Protein AF-W1XT05-F1 (afdb_monomer)

Structure (mmCIF, N/CA/C/O backbone):
data_AF-W1XT05-F1
#
_entry.id   AF-W1XT05-F1
#
loop_
_atom_site.group_PDB
_atom_site.id
_atom_site.type_symbol
_atom_site.label_atom_id
_atom_site.label_alt_id
_atom_site.label_comp_id
_atom_site.label_asym_id
_atom_site.label_entity_id
_atom_site.label_seq_id
_atom_site.pdbx_PDB_ins_code
_atom_site.Cartn_x
_atom_site.Cartn_y
_atom_site.Cartn_z
_atom_site.occupancy
_atom_site.B_iso_or_equiv
_atom_site.auth_seq_id
_atom_site.auth_comp_id
_atom_site.auth_asym_id
_atom_site.auth_atom_id
_atom_site.pdbx_PDB_model_num
ATOM 1 N N . LEU A 1 1 ? 2.202 -10.365 -9.714 1.00 90.12 1 LEU A N 1
ATOM 2 C CA . LEU A 1 1 ? 2.970 -10.958 -8.602 1.00 90.12 1 LEU A CA 1
ATOM 3 C C . LEU A 1 1 ? 4.446 -10.748 -8.902 1.00 90.12 1 LEU A C 1
ATOM 5 O O . LEU A 1 1 ? 4.846 -11.028 -10.026 1.00 90.12 1 LEU A O 1
ATOM 9 N N . ILE A 1 2 ? 5.204 -10.169 -7.971 1.00 91.31 2 ILE A N 1
ATOM 10 C CA . ILE A 1 2 ? 6.643 -9.915 -8.132 1.00 91.31 2 ILE A CA 1
ATOM 11 C C . ILE A 1 2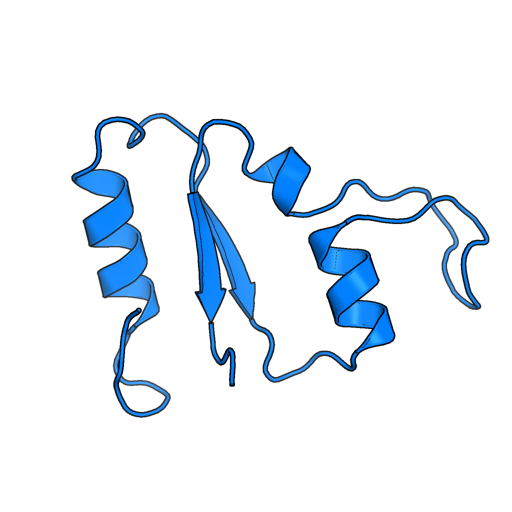 ? 7.360 -10.880 -7.193 1.00 91.31 2 ILE A C 1
ATOM 13 O O . ILE A 1 2 ? 7.191 -10.785 -5.981 1.00 91.31 2 ILE A O 1
ATOM 17 N N . HIS A 1 3 ? 8.125 -11.814 -7.751 1.00 91.44 3 HIS A N 1
ATOM 18 C CA . HIS A 1 3 ? 8.929 -12.756 -6.976 1.00 91.44 3 HIS A CA 1
ATOM 19 C C . HIS A 1 3 ? 10.383 -12.297 -6.918 1.00 91.44 3 HIS A C 1
ATOM 21 O O . HIS A 1 3 ? 10.901 -11.735 -7.881 1.00 91.44 3 HIS A O 1
ATOM 27 N N . GLY A 1 4 ? 11.031 -12.567 -5.791 1.00 90.25 4 GLY A N 1
ATOM 28 C CA . GLY A 1 4 ? 12.439 -12.276 -5.564 1.00 90.25 4 GLY A CA 1
ATOM 29 C C . GLY A 1 4 ? 12.739 -12.151 -4.078 1.00 90.25 4 GLY A C 1
ATOM 30 O O . GLY A 1 4 ? 11.842 -11.858 -3.278 1.00 90.25 4 GLY A O 1
ATOM 31 N N . ASP A 1 5 ? 14.004 -12.349 -3.724 1.00 88.75 5 ASP A N 1
ATOM 32 C CA . ASP A 1 5 ? 14.463 -12.306 -2.338 1.00 88.75 5 ASP A CA 1
ATOM 33 C C . ASP A 1 5 ? 14.202 -10.937 -1.691 1.00 88.75 5 ASP A C 1
ATOM 35 O O . ASP A 1 5 ? 13.999 -9.912 -2.365 1.00 88.75 5 ASP A O 1
ATOM 39 N N . SER A 1 6 ? 14.170 -10.904 -0.359 1.00 83.62 6 SER A N 1
ATOM 40 C CA . SER A 1 6 ? 14.049 -9.641 0.369 1.00 83.62 6 SER A CA 1
ATOM 41 C C . SER A 1 6 ? 15.259 -8.745 0.079 1.00 83.62 6 SER A C 1
ATOM 43 O O . SER A 1 6 ? 16.384 -9.220 -0.065 1.00 83.62 6 SER A O 1
ATOM 45 N N . GLY A 1 7 ? 15.024 -7.443 -0.086 1.00 83.44 7 GLY A N 1
ATOM 46 C CA . GLY A 1 7 ? 16.079 -6.482 -0.429 1.00 83.44 7 GLY A CA 1
ATOM 47 C C . GLY A 1 7 ? 16.487 -6.422 -1.909 1.00 83.44 7 GLY A C 1
ATOM 48 O O . GLY A 1 7 ? 17.367 -5.642 -2.255 1.00 83.44 7 GLY A O 1
ATOM 49 N N . THR A 1 8 ? 15.831 -7.158 -2.814 1.00 90.44 8 THR A N 1
ATOM 50 C CA . THR A 1 8 ? 16.120 -7.104 -4.269 1.00 90.44 8 THR A CA 1
ATOM 51 C C . THR A 1 8 ? 15.489 -5.908 -4.999 1.00 90.44 8 THR A C 1
ATOM 53 O O . THR A 1 8 ? 15.591 -5.795 -6.218 1.00 90.44 8 THR A O 1
ATOM 56 N N . GLY A 1 9 ? 14.839 -4.990 -4.273 1.00 89.94 9 GLY A N 1
ATOM 57 C CA . GLY A 1 9 ? 14.247 -3.781 -4.854 1.00 89.94 9 GLY A CA 1
ATOM 58 C C . GLY A 1 9 ? 12.902 -4.007 -5.552 1.00 89.94 9 GLY A C 1
ATOM 59 O O . GLY A 1 9 ? 12.585 -3.302 -6.508 1.00 89.94 9 GLY A O 1
ATOM 60 N N . LYS A 1 10 ? 12.082 -4.953 -5.069 1.00 93.38 10 LYS A N 1
ATOM 61 C CA . LYS A 1 10 ? 10.726 -5.231 -5.593 1.00 93.38 10 LYS A CA 1
ATOM 62 C C . LYS A 1 10 ? 9.841 -3.976 -5.674 1.00 93.38 10 LYS A C 1
ATOM 64 O O . LYS A 1 10 ? 9.064 -3.833 -6.616 1.00 93.38 10 LYS A O 1
ATOM 69 N N . GLU A 1 11 ? 10.021 -3.029 -4.753 1.00 91.81 11 GLU A N 1
ATOM 70 C CA . GLU A 1 11 ? 9.325 -1.738 -4.775 1.00 91.81 11 GLU A CA 1
ATOM 71 C C . GLU A 1 11 ? 9.641 -0.911 -6.037 1.00 91.81 11 GLU A C 1
ATOM 73 O O . GLU A 1 11 ? 8.747 -0.282 -6.604 1.00 91.81 11 GLU A O 1
ATOM 78 N N . LEU A 1 12 ? 10.884 -0.945 -6.535 1.00 94.31 12 LEU A N 1
ATOM 79 C CA . LEU A 1 12 ? 11.266 -0.240 -7.767 1.00 94.31 12 LEU A CA 1
ATOM 80 C C . LEU A 1 12 ? 10.525 -0.810 -8.977 1.00 94.31 12 LEU A C 1
ATOM 82 O O . LEU A 1 12 ? 10.056 -0.060 -9.831 1.00 94.31 12 LEU A O 1
ATOM 86 N N . VAL A 1 13 ? 10.367 -2.135 -9.018 1.00 95.44 13 VAL A N 1
ATOM 87 C CA . VAL A 1 13 ? 9.598 -2.818 -10.062 1.00 95.44 13 VAL A CA 1
ATOM 88 C C . VAL A 1 13 ? 8.120 -2.435 -9.974 1.00 95.44 13 VAL A C 1
ATOM 90 O O . VAL A 1 13 ? 7.520 -2.092 -10.990 1.00 95.44 13 VAL A O 1
ATOM 93 N N . ALA A 1 14 ? 7.534 -2.415 -8.773 1.00 96.00 14 ALA A N 1
ATOM 94 C CA . ALA A 1 14 ? 6.149 -1.985 -8.575 1.00 96.00 14 ALA A CA 1
ATOM 95 C C . ALA A 1 14 ? 5.918 -0.532 -9.033 1.00 96.00 14 ALA A C 1
ATOM 97 O O . ALA A 1 14 ? 4.945 -0.250 -9.736 1.00 96.00 14 ALA A O 1
ATOM 98 N N . ARG A 1 15 ? 6.848 0.378 -8.709 1.00 96.44 15 ARG A N 1
ATOM 99 C CA . ARG A 1 15 ? 6.825 1.777 -9.168 1.00 96.44 15 ARG A CA 1
ATOM 100 C C . ARG A 1 15 ? 6.928 1.886 -10.687 1.00 96.44 15 ARG A C 1
ATOM 102 O O . ARG A 1 15 ? 6.161 2.634 -11.286 1.00 96.44 15 ARG A O 1
ATOM 109 N N . ALA A 1 16 ? 7.816 1.117 -11.317 1.00 97.38 16 ALA A N 1
ATOM 110 C CA . ALA A 1 16 ? 7.955 1.097 -12.773 1.00 97.38 16 ALA A CA 1
ATOM 111 C C . ALA A 1 16 ? 6.685 0.580 -13.471 1.00 97.38 16 ALA A C 1
ATOM 113 O O . ALA A 1 16 ? 6.249 1.159 -14.469 1.00 97.38 16 ALA A O 1
ATOM 114 N N . ILE A 1 17 ? 6.053 -0.466 -12.924 1.00 97.44 17 ILE A N 1
ATOM 115 C CA . ILE A 1 17 ? 4.774 -0.993 -13.424 1.00 97.44 17 ILE A CA 1
ATOM 116 C C . ILE A 1 17 ? 3.680 0.073 -13.320 1.00 97.44 17 ILE A C 1
ATOM 118 O O . ILE A 1 17 ? 2.954 0.297 -14.286 1.00 97.44 17 ILE A O 1
ATOM 122 N N . HIS A 1 18 ? 3.569 0.746 -12.173 1.00 98.31 18 HIS A N 1
ATOM 123 C CA . HIS A 1 18 ? 2.589 1.810 -11.972 1.00 98.31 18 HIS A CA 1
ATOM 124 C C . HIS A 1 18 ? 2.796 2.974 -12.954 1.00 98.31 18 HIS A C 1
ATOM 126 O O . HIS A 1 18 ? 1.855 3.356 -13.652 1.00 98.31 18 HIS A O 1
ATOM 132 N N . ALA A 1 19 ? 4.031 3.468 -13.076 1.00 98.06 19 ALA A N 1
ATOM 133 C CA . ALA A 1 19 ? 4.386 4.561 -13.982 1.00 98.06 19 ALA A CA 1
ATOM 134 C C . ALA A 1 19 ? 4.147 4.224 -15.464 1.00 98.06 19 ALA A C 1
ATOM 136 O O . ALA A 1 19 ? 3.856 5.114 -16.255 1.00 98.06 19 ALA A O 1
ATOM 137 N N . SER A 1 20 ? 4.227 2.944 -15.840 1.00 98.19 20 SER A N 1
ATOM 138 C CA . SER A 1 20 ? 3.979 2.480 -17.215 1.00 98.19 20 SER A CA 1
ATOM 139 C C . SER A 1 20 ? 2.509 2.132 -17.490 1.00 98.19 20 SER A C 1
ATOM 141 O O . SER A 1 20 ? 2.174 1.670 -18.580 1.00 98.19 20 SER A O 1
ATOM 143 N N . SER A 1 21 ? 1.625 2.277 -16.501 1.00 97.94 21 SER A N 1
ATOM 144 C CA . SER A 1 21 ? 0.220 1.886 -16.614 1.00 97.94 21 SER A CA 1
ATOM 145 C C . SER A 1 21 ? -0.675 3.054 -17.034 1.00 97.94 21 SER A C 1
ATOM 147 O O . SER A 1 21 ? -0.324 4.217 -16.871 1.00 97.94 21 SER A O 1
ATOM 149 N N . ALA A 1 22 ? -1.902 2.755 -17.474 1.00 98.12 22 ALA A N 1
ATOM 150 C CA . ALA A 1 22 ? -2.916 3.773 -17.781 1.00 98.12 22 ALA A CA 1
ATOM 151 C C . ALA A 1 22 ? -3.363 4.615 -16.562 1.00 98.12 22 ALA A C 1
ATOM 153 O O . ALA A 1 22 ? -4.157 5.541 -16.704 1.00 98.12 22 ALA A O 1
ATOM 154 N N . ARG A 1 23 ? -2.883 4.277 -15.361 1.00 97.81 23 ARG A N 1
ATOM 155 C CA . ARG A 1 23 ? -3.188 4.937 -14.087 1.00 97.81 23 ARG A CA 1
ATOM 156 C C . ARG A 1 23 ? -1.937 5.547 -13.442 1.00 97.81 23 ARG A C 1
ATOM 158 O O . ARG A 1 23 ? -1.901 5.678 -12.227 1.00 97.81 23 ARG A O 1
ATOM 165 N N . SER A 1 24 ? -0.927 5.909 -14.236 1.00 97.75 24 SER A N 1
ATOM 166 C CA . SER A 1 24 ? 0.320 6.542 -13.768 1.00 97.75 24 SER A CA 1
ATOM 167 C C . SER A 1 24 ? 0.105 7.869 -13.031 1.00 97.75 24 SER A C 1
ATOM 169 O O . SER A 1 24 ? 0.885 8.219 -12.156 1.00 97.75 24 SER A O 1
ATOM 171 N N . GLU A 1 25 ? -0.965 8.594 -13.370 1.00 97.94 25 GLU A N 1
ATOM 172 C CA . GLU A 1 25 ? -1.347 9.865 -12.731 1.00 97.94 25 GLU A CA 1
ATOM 173 C C . GLU A 1 25 ? -2.214 9.672 -11.474 1.00 97.94 25 GLU A C 1
ATOM 175 O O . GLU A 1 25 ? -2.686 10.635 -10.869 1.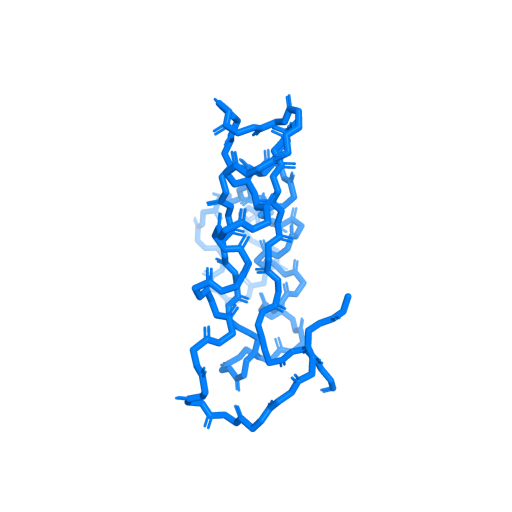00 97.94 25 GLU A O 1
ATOM 180 N N . LYS A 1 26 ? -2.506 8.421 -11.106 1.00 98.19 26 LYS A N 1
ATOM 181 C CA . LYS A 1 26 ? -3.325 8.066 -9.941 1.00 98.19 26 LYS A CA 1
ATOM 182 C C . LYS A 1 26 ? -2.421 7.643 -8.777 1.00 98.19 26 LYS A C 1
ATOM 184 O O . LYS A 1 26 ? -1.242 7.388 -8.988 1.00 98.19 26 LYS A O 1
ATOM 189 N N . PRO A 1 27 ? -2.937 7.550 -7.540 1.00 97.94 27 PRO A N 1
ATOM 190 C CA . PRO A 1 27 ? -2.111 7.191 -6.392 1.00 97.94 27 PRO A CA 1
ATOM 191 C C . PRO A 1 27 ? -1.429 5.824 -6.541 1.00 97.94 27 PRO A C 1
ATOM 193 O O . PRO A 1 27 ? -2.035 4.856 -7.006 1.00 97.94 27 PRO A O 1
ATOM 196 N N . LEU A 1 28 ? -0.184 5.734 -6.076 1.00 97.88 28 LEU A N 1
ATOM 197 C CA . LEU A 1 28 ? 0.485 4.475 -5.759 1.00 97.88 28 LEU A CA 1
ATOM 198 C C . LEU A 1 28 ? 0.632 4.384 -4.242 1.00 97.88 28 LEU A C 1
ATOM 200 O O . LEU A 1 28 ? 1.428 5.110 -3.648 1.00 97.88 28 LEU A O 1
ATOM 204 N N . VAL A 1 29 ? -0.126 3.483 -3.629 1.00 96.81 29 VAL A N 1
ATOM 205 C CA . VAL A 1 29 ? -0.075 3.195 -2.195 1.00 96.81 29 VAL A CA 1
ATOM 206 C C . VAL A 1 29 ? 0.739 1.927 -1.991 1.00 96.81 29 VAL A C 1
ATOM 208 O O . VAL A 1 29 ? 0.539 0.938 -2.694 1.00 96.81 29 VAL A O 1
ATOM 211 N N . THR A 1 30 ? 1.664 1.945 -1.038 1.00 94.31 30 THR A N 1
ATOM 212 C CA . THR A 1 30 ? 2.476 0.783 -0.673 1.00 94.31 30 THR A CA 1
ATOM 213 C C . THR A 1 30 ? 2.162 0.369 0.763 1.00 94.31 30 THR A C 1
ATOM 215 O O . THR A 1 30 ? 2.007 1.213 1.645 1.00 94.31 30 THR A O 1
ATOM 218 N N . LEU A 1 31 ? 2.057 -0.937 1.002 1.00 93.50 31 LEU A N 1
ATOM 219 C CA . LEU A 1 31 ? 1.881 -1.519 2.329 1.00 93.50 31 LEU A CA 1
ATOM 220 C C . LEU A 1 31 ? 2.884 -2.657 2.498 1.00 93.50 31 LEU A C 1
ATOM 222 O O . LEU A 1 31 ? 2.900 -3.591 1.701 1.00 93.50 31 LEU A O 1
ATOM 226 N N . ASN A 1 32 ? 3.720 -2.562 3.528 1.00 90.75 32 ASN A N 1
ATOM 227 C CA . ASN A 1 32 ? 4.629 -3.635 3.910 1.00 90.75 32 ASN A CA 1
ATOM 228 C C . ASN A 1 32 ? 3.936 -4.531 4.944 1.00 90.75 32 ASN A C 1
ATOM 230 O O . ASN A 1 32 ? 3.619 -4.074 6.044 1.00 90.75 32 ASN A O 1
ATOM 234 N N . CYS A 1 33 ? 3.703 -5.791 4.583 1.00 90.31 33 CYS A N 1
ATOM 235 C CA . CYS A 1 33 ? 2.970 -6.742 5.413 1.00 90.31 33 CYS A CA 1
ATOM 236 C C . CYS A 1 33 ? 3.856 -7.460 6.445 1.00 90.31 33 CYS A C 1
ATOM 238 O O . CYS A 1 33 ? 3.326 -8.005 7.409 1.00 90.31 33 CYS A O 1
ATOM 240 N N . ALA A 1 34 ? 5.189 -7.422 6.309 1.00 86.00 34 ALA A N 1
ATOM 241 C CA . ALA A 1 34 ? 6.110 -8.227 7.122 1.00 86.00 34 ALA A CA 1
ATOM 242 C C . ALA A 1 34 ? 6.083 -7.902 8.626 1.00 86.00 34 ALA A C 1
ATOM 244 O O . ALA A 1 34 ? 6.484 -8.726 9.446 1.00 86.00 34 ALA A O 1
ATOM 245 N N . ALA A 1 35 ? 5.650 -6.694 8.995 1.00 78.31 35 ALA A N 1
ATOM 246 C CA . ALA A 1 35 ? 5.651 -6.215 10.377 1.00 78.31 35 ALA A CA 1
ATOM 247 C C . ALA A 1 35 ? 4.255 -6.175 11.025 1.00 78.31 35 ALA A C 1
ATOM 249 O O . ALA A 1 35 ? 4.137 -5.758 12.179 1.00 78.31 35 ALA A O 1
ATOM 250 N N . LEU A 1 36 ? 3.198 -6.567 10.304 1.00 85.50 36 LEU A N 1
ATOM 251 C CA . LEU A 1 36 ? 1.818 -6.455 10.775 1.00 85.50 36 LEU A CA 1
ATOM 252 C C . LEU A 1 36 ? 1.267 -7.820 11.184 1.00 85.50 36 LEU A C 1
ATOM 254 O O . LEU A 1 36 ? 1.421 -8.810 10.477 1.00 85.50 36 LEU A O 1
ATOM 258 N N . ASN A 1 37 ? 0.585 -7.859 12.330 1.00 87.62 37 ASN A N 1
ATOM 259 C CA . ASN A 1 37 ? -0.271 -8.993 12.662 1.00 87.62 37 ASN A CA 1
ATOM 260 C C . ASN A 1 37 ? -1.574 -8.927 11.842 1.00 87.62 37 ASN A C 1
ATOM 262 O O . ASN A 1 37 ? -1.884 -7.902 11.234 1.00 87.62 37 ASN A O 1
ATOM 266 N N . GLU A 1 38 ? -2.347 -10.010 11.849 1.00 86.38 38 GLU A N 1
ATOM 267 C CA . GLU A 1 38 ? -3.548 -10.143 11.017 1.00 86.38 38 GLU A CA 1
ATOM 268 C C . GLU A 1 38 ? -4.583 -9.029 11.260 1.00 86.38 38 GLU A C 1
ATOM 270 O O . GLU A 1 38 ? -5.074 -8.428 10.307 1.00 86.38 38 GLU A O 1
ATOM 275 N N . SER A 1 39 ? -4.851 -8.670 12.521 1.00 86.12 39 SER A N 1
ATOM 276 C CA . SER A 1 39 ? -5.837 -7.632 12.849 1.00 86.12 39 SER A CA 1
ATOM 277 C C . SER A 1 39 ? -5.388 -6.225 12.445 1.00 86.12 39 SER A C 1
ATOM 279 O O . SER A 1 39 ? -6.197 -5.422 11.978 1.00 86.12 39 SER A O 1
ATOM 281 N N . LEU A 1 40 ? -4.097 -5.911 12.582 1.00 88.06 40 LEU A N 1
ATOM 282 C CA . LEU A 1 40 ? -3.535 -4.645 12.114 1.00 88.06 40 LEU A CA 1
ATOM 283 C C . LEU A 1 40 ? -3.471 -4.593 10.588 1.00 88.06 40 LEU A C 1
ATOM 285 O O . LEU A 1 40 ? -3.724 -3.534 10.020 1.00 88.06 40 LEU A O 1
ATOM 289 N N . LEU A 1 41 ? -3.174 -5.715 9.928 1.00 90.88 41 LEU A N 1
ATOM 290 C CA . LEU A 1 41 ? -3.182 -5.814 8.472 1.00 90.88 41 LEU A CA 1
ATOM 291 C C . LEU A 1 41 ? -4.583 -5.545 7.914 1.00 90.88 41 LEU A C 1
ATOM 293 O O . LEU A 1 41 ? -4.731 -4.716 7.017 1.00 90.88 41 LEU A O 1
ATOM 297 N N . GLU A 1 42 ? -5.612 -6.185 8.473 1.00 90.75 42 GLU A N 1
ATOM 298 C CA . GLU A 1 42 ? -7.007 -5.952 8.092 1.00 90.75 42 GLU A CA 1
ATOM 299 C C . GLU A 1 42 ? -7.400 -4.483 8.311 1.00 90.75 42 GLU A C 1
ATOM 301 O O . GLU A 1 42 ? -7.907 -3.821 7.405 1.00 90.75 42 GLU A O 1
ATOM 306 N N . SER A 1 43 ? -7.068 -3.932 9.481 1.00 92.25 43 SER A N 1
ATOM 307 C CA . SER A 1 43 ? -7.305 -2.525 9.808 1.00 92.25 43 SER A CA 1
ATOM 308 C C . SER A 1 43 ? -6.574 -1.551 8.869 1.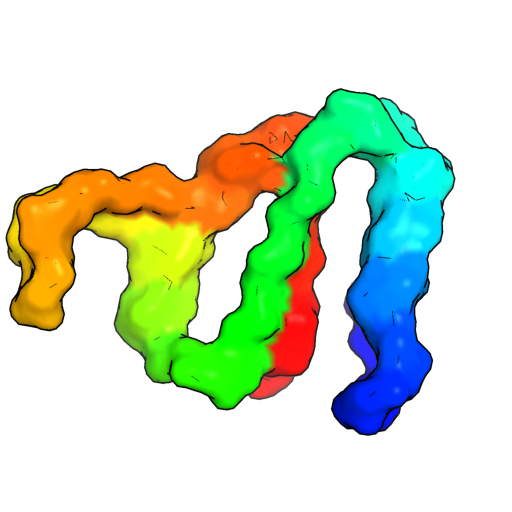00 92.25 43 SER A C 1
ATOM 310 O O . SER A 1 43 ? -7.118 -0.498 8.548 1.00 92.25 43 SER A O 1
ATOM 312 N N . GLU A 1 44 ? -5.346 -1.838 8.427 1.00 92.75 44 GLU A N 1
ATOM 313 C CA . GLU A 1 44 ? -4.647 -1.002 7.439 1.00 92.75 44 GLU A CA 1
ATOM 314 C C . GLU A 1 44 ? -5.316 -1.101 6.065 1.00 92.75 44 GLU A C 1
ATOM 316 O O . GLU A 1 44 ? -5.544 -0.082 5.417 1.00 92.75 44 GLU A O 1
ATOM 321 N N . LEU A 1 45 ? -5.661 -2.310 5.616 1.00 94.94 45 LEU A N 1
ATOM 322 C CA . LEU A 1 45 ? -6.248 -2.538 4.296 1.00 94.94 45 LEU A CA 1
ATOM 323 C C . LEU A 1 45 ? -7.638 -1.910 4.162 1.00 94.94 45 LEU A C 1
ATOM 325 O O . LEU A 1 45 ? -7.895 -1.185 3.196 1.00 94.94 45 LEU A O 1
ATOM 329 N N . PHE A 1 46 ? -8.515 -2.168 5.130 1.00 95.12 46 PHE A N 1
ATOM 330 C CA . PHE A 1 46 ? -9.936 -1.816 5.064 1.00 95.12 46 PHE A CA 1
ATOM 331 C C . PHE A 1 46 ? -10.301 -0.585 5.893 1.00 95.12 46 PHE A C 1
ATOM 333 O O . PHE A 1 46 ? -11.347 0.022 5.666 1.00 95.12 46 PHE A O 1
ATOM 340 N N . GLY A 1 47 ? -9.416 -0.160 6.792 1.00 94.38 47 GLY A N 1
ATOM 341 C CA . GLY A 1 47 ? -9.702 0.902 7.742 1.00 94.38 47 GLY A CA 1
ATOM 342 C C . GLY A 1 47 ? -10.450 0.383 8.965 1.00 94.38 47 GLY A C 1
ATOM 343 O O . GLY A 1 47 ? -10.774 -0.798 9.089 1.00 94.38 47 GLY A O 1
ATOM 344 N N . HIS A 1 48 ? -10.728 1.292 9.890 1.00 94.50 48 HIS A N 1
ATOM 345 C CA . HIS A 1 48 ? -11.531 1.007 11.071 1.00 94.50 48 HIS A CA 1
ATOM 346 C C . HIS A 1 48 ? -12.245 2.260 11.567 1.00 94.50 48 HIS A C 1
ATOM 348 O O . HIS A 1 48 ? -11.782 3.392 11.396 1.00 94.50 48 HIS A O 1
ATOM 354 N N . GLU A 1 49 ? -13.365 2.047 12.247 1.00 94.44 49 GLU A N 1
ATOM 355 C CA . GLU A 1 49 ? -14.042 3.094 13.001 1.00 94.44 49 GLU A CA 1
ATOM 356 C C . GLU A 1 49 ? -13.432 3.254 14.396 1.00 94.44 49 GLU A C 1
ATOM 358 O O . GLU A 1 49 ? -12.826 2.334 14.956 1.00 94.44 49 GLU A O 1
ATOM 363 N N . LYS A 1 50 ? -13.612 4.440 14.982 1.00 91.62 50 LYS A N 1
ATOM 364 C CA . LYS A 1 50 ? -13.168 4.708 16.353 1.00 91.62 50 LYS A CA 1
ATOM 365 C C . LYS A 1 50 ? -13.787 3.683 17.313 1.00 91.62 50 LYS A C 1
ATOM 367 O O . LYS A 1 50 ? -15.005 3.539 17.364 1.00 91.62 50 LYS A O 1
ATOM 372 N N . GLY A 1 51 ? -12.950 3.034 18.119 1.00 89.12 51 GLY A N 1
ATOM 373 C CA . GLY A 1 51 ? -13.371 2.032 19.100 1.00 89.12 51 GLY A CA 1
ATOM 374 C C . GLY A 1 51 ? -13.537 0.611 18.555 1.00 89.12 51 GLY A C 1
ATOM 375 O O . GLY A 1 51 ? -14.008 -0.247 19.295 1.00 89.12 51 GLY A O 1
ATOM 376 N N . ALA A 1 52 ? -13.135 0.334 17.309 1.00 87.25 52 ALA A N 1
ATOM 377 C CA . ALA A 1 52 ? -13.181 -1.016 16.738 1.00 87.25 52 ALA A CA 1
ATOM 378 C C . ALA A 1 52 ? -12.297 -2.040 17.487 1.00 87.25 52 ALA A C 1
ATOM 380 O O . ALA A 1 52 ? -12.627 -3.222 17.522 1.00 87.25 52 ALA A O 1
ATOM 381 N N . PHE A 1 53 ? -11.196 -1.600 18.108 1.00 84.19 53 PHE A N 1
ATOM 382 C CA . PHE A 1 53 ? -10.318 -2.417 18.955 1.00 84.19 53 PHE A CA 1
ATOM 383 C C . PHE A 1 53 ? -9.586 -1.555 20.000 1.00 84.19 53 PHE A C 1
ATOM 385 O O . PHE A 1 53 ? -9.640 -0.322 19.966 1.00 84.19 53 PHE A O 1
ATOM 392 N N . THR A 1 54 ? -8.890 -2.188 20.949 1.00 83.06 54 THR A N 1
ATOM 393 C CA . THR A 1 54 ? -8.084 -1.485 21.962 1.00 83.06 54 THR A CA 1
ATOM 394 C C . THR A 1 54 ? -6.949 -0.697 21.298 1.00 83.06 54 THR A C 1
ATOM 396 O O . THR A 1 54 ? -6.023 -1.289 20.756 1.00 83.06 54 THR A O 1
ATOM 399 N N . GLY A 1 55 ? -7.021 0.636 21.347 1.00 82.56 55 GLY A N 1
ATOM 400 C CA . GLY A 1 55 ? -6.084 1.541 20.664 1.00 82.56 55 GLY A CA 1
ATOM 401 C C . GLY A 1 55 ? -6.632 2.184 19.381 1.00 82.56 55 GLY A C 1
ATOM 402 O O . GLY A 1 55 ? -5.955 3.018 18.785 1.00 82.56 55 GLY A O 1
ATOM 403 N N . ALA A 1 56 ? -7.864 1.861 18.966 1.00 87.19 56 ALA A N 1
ATOM 404 C CA . ALA A 1 56 ? -8.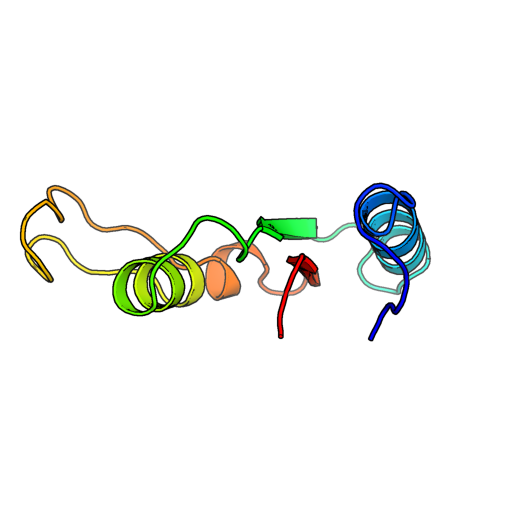562 2.527 17.862 1.00 87.19 56 ALA A CA 1
ATOM 405 C C . ALA A 1 56 ? -9.106 3.907 18.287 1.00 87.19 56 ALA A C 1
ATOM 407 O O . ALA A 1 56 ? -10.317 4.140 18.339 1.00 87.19 56 ALA A O 1
ATOM 408 N N . ASP A 1 57 ? -8.211 4.836 18.627 1.00 88.50 57 ASP A N 1
ATOM 409 C CA . ASP A 1 57 ? -8.570 6.148 19.186 1.00 88.50 57 ASP A CA 1
ATOM 410 C C . ASP A 1 57 ? -9.262 7.076 18.175 1.00 88.50 57 ASP A C 1
ATOM 412 O O . ASP A 1 57 ? -9.935 8.047 18.552 1.00 88.50 57 ASP A O 1
ATOM 416 N N . LYS A 1 58 ? -9.102 6.791 16.878 1.00 90.31 58 LYS A N 1
ATOM 417 C CA . LYS A 1 58 ? -9.626 7.580 15.759 1.00 90.31 58 LYS A CA 1
ATOM 418 C C . LYS A 1 58 ? -10.133 6.663 14.650 1.00 90.31 58 LYS A C 1
ATOM 420 O O . LYS A 1 58 ? -9.685 5.533 14.529 1.00 90.31 58 LYS A O 1
ATOM 425 N N . ARG A 1 59 ? -11.043 7.186 13.827 1.00 92.31 59 ARG A N 1
ATOM 426 C CA . ARG A 1 59 ? -11.414 6.571 12.548 1.00 92.31 59 ARG A CA 1
ATOM 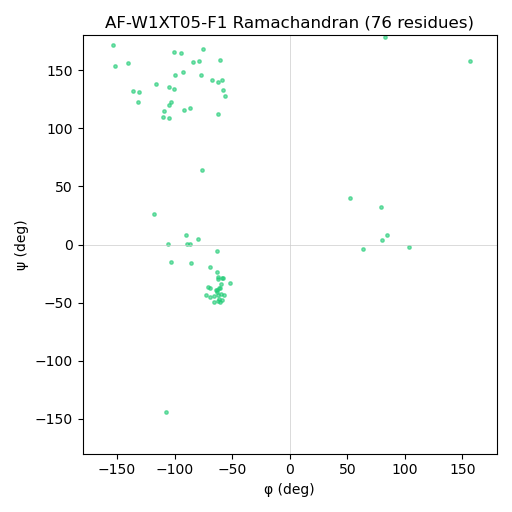427 C C . ARG A 1 59 ? -10.229 6.652 11.586 1.00 92.31 59 ARG A C 1
ATOM 429 O O . ARG A 1 59 ? -9.552 7.684 11.545 1.00 92.31 59 ARG A O 1
ATOM 436 N N . ARG A 1 60 ? -10.026 5.605 10.793 1.00 91.75 60 ARG A N 1
ATOM 437 C CA . ARG A 1 60 ? -9.018 5.555 9.736 1.00 91.75 60 ARG A CA 1
ATOM 438 C C . ARG A 1 60 ? -9.599 4.931 8.475 1.00 91.75 60 ARG A C 1
ATOM 440 O O . ARG A 1 60 ? -10.229 3.882 8.547 1.00 91.75 60 ARG A O 1
ATOM 447 N N . GLU A 1 61 ? -9.379 5.580 7.338 1.00 94.38 61 GLU A N 1
ATOM 448 C CA . GLU A 1 61 ? -9.708 5.007 6.031 1.00 94.38 61 GLU A CA 1
ATOM 449 C C . GLU A 1 61 ? -8.653 3.971 5.625 1.00 94.38 61 GLU A C 1
ATOM 451 O O . GLU A 1 61 ? -7.480 4.093 5.979 1.00 94.38 61 GLU A O 1
ATOM 456 N N . GLY A 1 62 ? -9.088 2.919 4.932 1.00 95.81 62 GLY A N 1
ATOM 457 C CA . GLY A 1 62 ? -8.215 1.826 4.514 1.00 95.81 62 GLY A CA 1
ATOM 458 C C . GLY A 1 62 ? -7.373 2.151 3.285 1.00 95.81 62 GLY A C 1
ATOM 459 O O . GLY A 1 62 ? -7.756 2.972 2.447 1.00 95.81 62 GLY A O 1
ATOM 460 N N . ARG A 1 63 ? -6.261 1.428 3.115 1.00 96.50 63 ARG A N 1
ATOM 461 C CA . ARG A 1 63 ? -5.378 1.551 1.942 1.00 96.50 63 ARG A CA 1
ATOM 462 C C . ARG A 1 63 ? -6.093 1.299 0.618 1.00 96.50 63 ARG A C 1
ATOM 464 O O . ARG A 1 63 ? -5.694 1.874 -0.389 1.00 96.50 63 ARG A O 1
ATOM 471 N N . PHE A 1 64 ? -7.150 0.483 0.599 1.00 97.31 64 PHE A N 1
ATOM 472 C CA . PHE A 1 64 ? -7.963 0.304 -0.609 1.00 97.31 64 PHE A CA 1
ATOM 473 C C . PHE A 1 64 ? -8.653 1.595 -1.054 1.00 97.31 64 PHE A C 1
ATOM 475 O O . PHE A 1 64 ? -8.702 1.869 -2.249 1.00 97.31 64 PHE A O 1
ATOM 482 N N . VAL A 1 65 ? -9.150 2.391 -0.103 1.00 96.94 65 VAL A N 1
ATOM 483 C CA . VAL A 1 65 ? -9.796 3.679 -0.387 1.00 96.94 65 VAL A CA 1
ATOM 484 C C . VAL A 1 65 ? -8.746 4.708 -0.801 1.00 96.94 65 VAL A C 1
ATOM 486 O O . VAL A 1 65 ? -8.927 5.403 -1.795 1.00 96.94 65 VAL A O 1
ATOM 489 N N . GLU A 1 66 ? -7.607 4.754 -0.102 1.00 96.12 66 GLU A N 1
ATOM 490 C CA . GLU A 1 66 ? -6.486 5.636 -0.465 1.00 96.12 66 GLU A CA 1
ATOM 491 C C . GLU A 1 66 ? -5.947 5.355 -1.881 1.00 96.12 66 GLU A C 1
ATOM 493 O O . GLU A 1 66 ? -5.507 6.269 -2.580 1.00 96.12 66 GLU A O 1
ATOM 498 N N . ALA A 1 67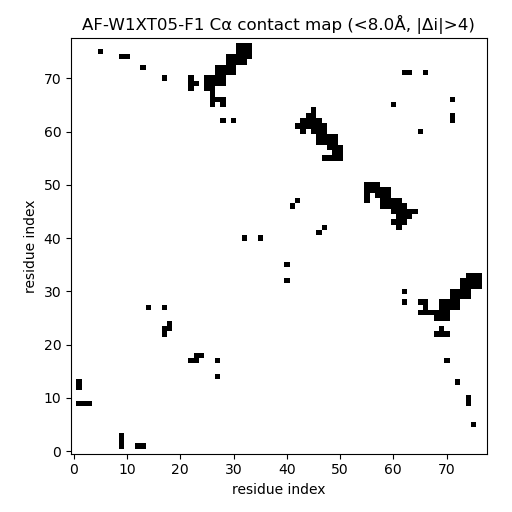 ? -5.979 4.090 -2.311 1.00 97.44 67 ALA A N 1
ATOM 499 C CA . ALA A 1 67 ? -5.510 3.646 -3.619 1.00 97.44 67 ALA A CA 1
ATOM 500 C C . ALA A 1 67 ? -6.595 3.674 -4.709 1.00 97.44 67 ALA A C 1
ATOM 502 O O . ALA A 1 67 ? -6.350 3.149 -5.800 1.00 97.44 67 ALA A O 1
ATOM 503 N N . ASP A 1 68 ? -7.778 4.239 -4.443 1.00 97.81 68 ASP A N 1
ATOM 504 C CA . ASP A 1 68 ? -8.897 4.199 -5.383 1.00 97.81 68 ASP A CA 1
ATOM 505 C C . ASP A 1 68 ? -8.541 4.821 -6.745 1.00 97.81 68 ASP A C 1
ATOM 507 O O . ASP A 1 68 ? -7.899 5.870 -6.862 1.00 97.81 68 ASP A O 1
ATOM 511 N N . GLY A 1 69 ? -8.897 4.103 -7.812 1.00 96.81 69 GLY A N 1
ATOM 512 C CA . GLY A 1 69 ? -8.494 4.401 -9.190 1.00 96.81 69 GLY A CA 1
ATOM 513 C C . GLY A 1 69 ? -6.984 4.307 -9.474 1.00 96.81 69 GLY A C 1
ATOM 514 O O . GLY A 1 69 ? -6.573 4.469 -10.623 1.00 96.81 69 GLY A O 1
ATOM 515 N N . GLY A 1 70 ? -6.162 4.044 -8.460 1.00 97.81 70 GLY A N 1
ATOM 516 C CA . GLY A 1 70 ? -4.712 3.945 -8.506 1.00 97.81 70 GLY A CA 1
ATOM 517 C C . GLY A 1 70 ? -4.217 2.511 -8.362 1.00 97.81 70 GLY A C 1
ATOM 518 O O . GLY A 1 70 ? -4.778 1.573 -8.932 1.00 97.81 70 GLY A O 1
ATOM 519 N N . THR A 1 71 ? -3.089 2.337 -7.682 1.00 98.25 71 THR A N 1
ATOM 520 C CA . THR A 1 71 ? -2.419 1.046 -7.486 1.00 98.25 71 THR A CA 1
ATOM 521 C C . THR A 1 71 ? -2.089 0.851 -6.013 1.00 98.25 71 THR A C 1
ATOM 523 O O . THR A 1 71 ? -1.486 1.725 -5.401 1.00 98.25 71 THR A O 1
ATO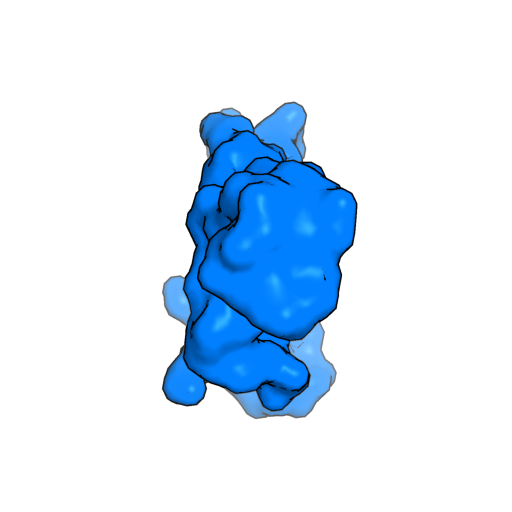M 526 N N . LEU A 1 72 ? -2.438 -0.313 -5.468 1.00 97.25 72 LEU A N 1
ATOM 527 C CA . LEU A 1 72 ? -2.001 -0.769 -4.152 1.00 97.25 72 LEU A CA 1
ATOM 528 C C . LEU A 1 72 ? -0.934 -1.850 -4.338 1.00 97.25 72 LEU A C 1
ATOM 530 O O . LEU A 1 72 ? -1.193 -2.877 -4.969 1.00 97.25 72 LEU A O 1
ATOM 534 N N . PHE A 1 73 ? 0.264 -1.615 -3.815 1.00 96.56 73 PHE A N 1
ATOM 535 C CA . PHE A 1 73 ? 1.347 -2.588 -3.781 1.00 96.56 73 PHE A CA 1
ATOM 536 C C . PHE A 1 73 ? 1.476 -3.168 -2.373 1.00 96.56 73 PHE A C 1
ATOM 538 O O . PHE A 1 73 ? 1.674 -2.430 -1.409 1.00 96.56 73 PHE A O 1
ATOM 545 N N . LEU A 1 74 ? 1.361 -4.491 -2.279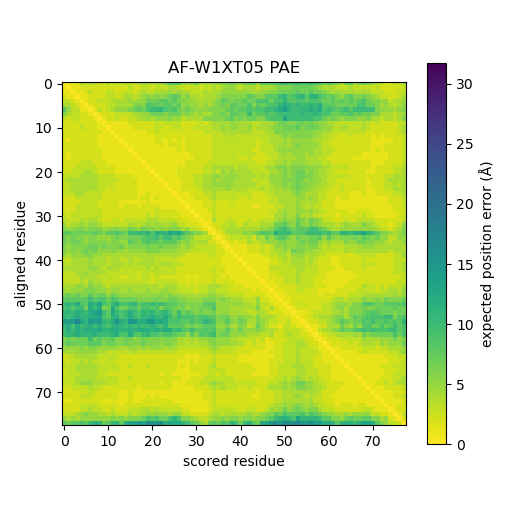 1.00 94.62 74 LEU A N 1
ATOM 546 C CA . LEU A 1 74 ? 1.510 -5.255 -1.045 1.00 94.62 74 LEU A CA 1
ATOM 547 C C . LEU A 1 74 ? 2.874 -5.943 -1.089 1.00 94.62 74 LEU A C 1
ATOM 549 O O . LEU A 1 74 ? 3.080 -6.844 -1.905 1.00 94.62 74 LEU A O 1
ATOM 553 N N . ASP A 1 75 ? 3.804 -5.474 -0.264 1.00 92.12 75 ASP A N 1
ATOM 554 C CA . ASP A 1 75 ? 5.145 -6.043 -0.155 1.00 92.12 75 ASP A CA 1
ATOM 555 C C . ASP A 1 75 ? 5.199 -7.091 0.956 1.00 92.12 75 ASP A C 1
ATOM 557 O O . ASP A 1 75 ? 4.494 -6.974 1.961 1.00 92.12 75 ASP A O 1
ATOM 561 N N . GLU A 1 76 ? 6.051 -8.100 0.767 1.00 88.56 76 GLU A N 1
ATOM 562 C CA . GLU A 1 76 ? 6.200 -9.237 1.690 1.00 88.56 76 GLU A CA 1
ATOM 563 C C . GLU A 1 76 ? 4.849 -9.923 2.001 1.00 88.56 76 GLU A C 1
ATOM 565 O O . GLU A 1 76 ? 4.555 -10.285 3.138 1.00 88.56 76 GLU A O 1
AT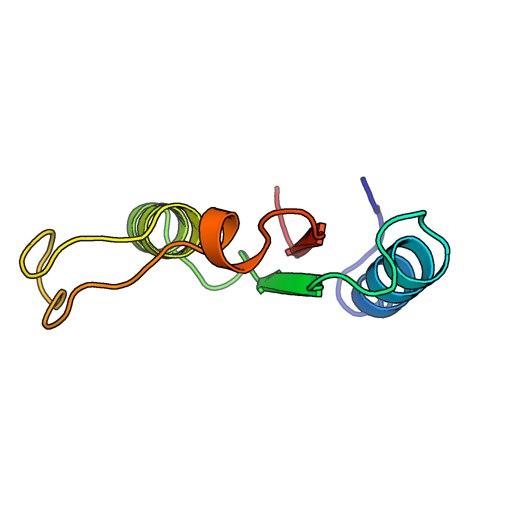OM 570 N N . ILE A 1 77 ? 3.993 -10.065 0.978 1.00 82.50 77 ILE A N 1
ATOM 571 C CA . ILE A 1 77 ? 2.730 -10.803 1.079 1.00 82.50 77 ILE A CA 1
ATOM 572 C C . ILE A 1 77 ? 2.963 -12.292 0.791 1.00 82.50 77 ILE A C 1
ATOM 574 O O . ILE A 1 77 ? 3.389 -12.658 -0.309 1.00 82.50 77 ILE A O 1
ATOM 578 N N . GLY A 1 78 ? 2.702 -13.145 1.784 1.00 69.25 78 GLY A N 1
ATOM 579 C CA . GLY A 1 78 ? 2.934 -14.590 1.715 1.00 69.25 78 GLY A CA 1
ATOM 580 C C . GLY A 1 78 ? 2.623 -15.293 3.023 1.00 69.25 78 GLY A C 1
ATOM 581 O O . GLY A 1 78 ? 3.023 -14.753 4.075 1.00 69.25 78 GLY A O 1
#

Mean predicted aligned error: 3.85 Å

Sequence (78 aa):
LIHGDSGTGKELVARAIHASSARSEKPLVTLNCAALNESLLESELFGHEKGAFTGADKRREGRFVEADGGTLFLDEIG

pLDDT: mean 92.27, std 5.5, range [69.25, 98.31]

Foldseek 3Di:
DDDDDPPPPVVVVVLVVQCPDPQVVADEAEDECPPDDPVVLCCQAAWDAQPPDDVSNHTDGHPCVNQVSGHYHYHPDD

Nearest PDB structures (foldseek):
  8pb9-assembly1_C  TM=9.190E-01  e=1.065E-07  Pseudomonas aeruginosa PAO1
  5ep2-assembly1_A  TM=9.571E-01  e=2.637E-07  Photobacterium angustum
  5exx-assembly1_A  TM=9.147E-01  e=1.313E-07  Pseudomonas aeruginosa PAO1
  1ny6-assembly1_B  TM=8.703E-01  e=1.735E-07  Aquifex aeolicus
  6luf-assembly5_E  TM=9.342E-01  e=2.292E-06  Vibrio cholerae O395

Radius of gyration: 14.13 Å; Cα contacts (8 Å, |Δi|>4): 103; chains: 1; bounding box: 30×24×40 Å

Solvent-accessible surface area (backbone atoms only — not comparable to full-atom values): 4786 Å² total; per-residue (Å²): 139,89,86,76,66,88,89,72,51,66,66,60,55,54,50,52,54,42,62,73,38,102,40,44,93,37,44,78,38,78,46,73,45,79,85,49,56,71,71,56,43,50,36,47,43,67,22,45,52,57,64,75,47,97,84,30,86,53,66,43,83,11,49,58,67,71,12,57,83,33,39,72,45,72,40,73,74,126

InterPro domains:
  IPR002078 RNA polymerase sigma factor 54 interaction domain [PF00158] (1-78)
  IPR002078 RNA polymerase sigma factor 54 interaction domain [PS50045] (1-78)
  IPR025943 Sigma-54 interaction domain, ATP-binding site 2 [PS00676] (62-77)
  IPR027417 P-loop containing nucleoside triphosphate hydrolase [G3DSA:3.40.50.300] (1-78)
  IPR027417 P-loop containing nucleoside triphosphate hydrolase [SSF52540] (1-78)

Secondary structure (DSSP, 8-state):
-----TTS-HHHHHHHHHHTSTTTTS-EEEEE-TT--HHHHHHHHHEE-TTSSTT--S-EE-HHHHTTTSEEEEES--

Organism: NCBI:txid408170